Protein AF-A0A950ITC5-F1 (afdb_monomer_lite)

pLDDT: mean 96.27, std 3.44, range [71.81, 98.69]

Sequence (78 aa):
REWLETFPDKVIFGTDGYPFSESLGWEEATWIAAHNARLALGLALTGMWRDGELNHARATEIAQMVLHRNASKLYGIQ

Foldseek 3Di:
DVCCLPPLLAAPDDLPFQQPDPVGGSVNSSVVSVVVVLVVLVVVLVVCCVVVVDPPVSSVVSSCNHVPDSCCVVVVND

Structure (mmCIF, N/CA/C/O backbone):
data_AF-A0A950ITC5-F1
#
_entry.id   AF-A0A950ITC5-F1
#
loop_
_atom_site.group_PDB
_atom_site.id
_atom_site.type_symbol
_atom_site.label_atom_id
_atom_site.label_alt_id
_atom_site.label_comp_id
_atom_site.label_asym_id
_atom_site.label_entity_id
_atom_site.label_seq_id
_atom_site.pdbx_PDB_ins_code
_atom_site.Cartn_x
_atom_site.Cartn_y
_atom_site.Cartn_z
_atom_site.occupancy
_atom_site.B_iso_or_equiv
_atom_site.auth_seq_id
_atom_site.auth_comp_id
_atom_site.auth_asym_id
_atom_site.auth_atom_id
_atom_site.pdbx_PDB_model_num
ATOM 1 N N . ARG A 1 1 ? -9.221 8.451 -0.683 1.00 87.19 1 ARG A N 1
ATOM 2 C CA . ARG A 1 1 ? -9.884 8.204 0.617 1.00 87.19 1 ARG A CA 1
ATOM 3 C C . ARG A 1 1 ? -11.191 7.455 0.389 1.00 87.19 1 ARG A C 1
ATOM 5 O O . ARG A 1 1 ? -11.250 6.316 0.809 1.00 87.19 1 ARG A O 1
ATOM 12 N N . GLU A 1 2 ? -12.086 7.963 -0.463 1.00 91.88 2 GLU A N 1
ATOM 13 C CA . GLU A 1 2 ? -13.354 7.319 -0.879 1.00 91.88 2 GLU A CA 1
ATOM 14 C C . GLU A 1 2 ? -13.310 5.794 -1.118 1.00 91.88 2 GLU A C 1
ATOM 16 O O . GLU A 1 2 ? -14.148 5.060 -0.601 1.00 91.88 2 GLU A O 1
ATOM 21 N N . TRP A 1 3 ? -12.314 5.276 -1.847 1.00 92.25 3 TRP A N 1
ATOM 22 C CA . TRP A 1 3 ? -12.180 3.826 -2.065 1.00 92.25 3 TRP A CA 1
ATOM 23 C C . TRP A 1 3 ? -11.883 3.035 -0.782 1.00 92.25 3 TRP A C 1
ATOM 25 O O . TRP A 1 3 ? -12.360 1.915 -0.634 1.00 92.25 3 TRP A O 1
ATOM 35 N N . LEU A 1 4 ? -11.123 3.613 0.153 1.00 94.44 4 LEU A N 1
ATOM 36 C CA . LEU A 1 4 ? -10.831 3.010 1.460 1.00 94.44 4 LEU A CA 1
ATOM 37 C C . LEU A 1 4 ? -12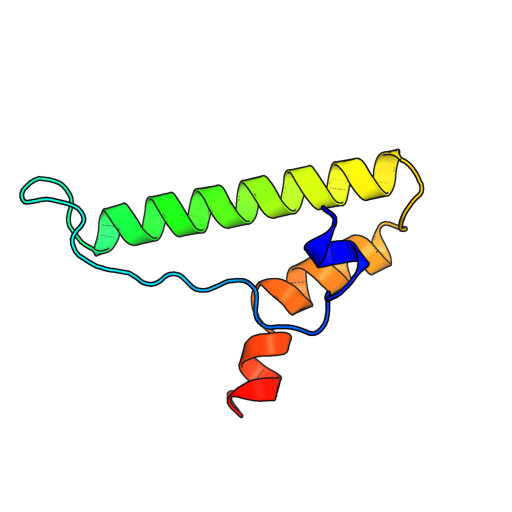.071 2.991 2.361 1.00 94.44 4 LEU A C 1
ATOM 39 O O . LEU A 1 4 ? -12.201 2.108 3.202 1.00 94.44 4 LEU A O 1
ATOM 43 N N . GLU A 1 5 ? -12.967 3.959 2.188 1.00 91.38 5 GLU A N 1
ATOM 44 C CA . GLU A 1 5 ? -14.226 4.056 2.932 1.00 91.38 5 GLU A CA 1
ATOM 45 C C . GLU A 1 5 ? -15.266 3.086 2.368 1.00 91.38 5 GLU A C 1
ATOM 47 O O . GLU A 1 5 ? -15.910 2.349 3.113 1.00 91.38 5 GLU A O 1
ATOM 52 N N . THR A 1 6 ? -15.394 3.059 1.042 1.00 93.81 6 THR A N 1
ATOM 53 C CA . THR A 1 6 ? -16.481 2.356 0.353 1.00 93.81 6 THR A CA 1
ATOM 54 C C . THR A 1 6 ? -16.152 0.892 0.078 1.00 93.81 6 THR A C 1
ATOM 56 O O . THR A 1 6 ? -17.013 0.024 0.203 1.00 93.81 6 THR A O 1
ATOM 59 N N . PHE A 1 7 ? -14.902 0.597 -0.286 1.00 95.19 7 PHE A N 1
ATOM 60 C CA . PHE A 1 7 ? -14.479 -0.716 -0.777 1.00 95.19 7 PHE A CA 1
ATOM 61 C C . PHE A 1 7 ? -13.170 -1.213 -0.137 1.00 95.19 7 PHE A C 1
ATOM 63 O O . PHE A 1 7 ? -12.272 -1.677 -0.850 1.00 95.19 7 PHE A O 1
ATOM 70 N N . PRO A 1 8 ? -13.028 -1.169 1.206 1.00 93.75 8 PRO A N 1
ATOM 71 C CA . PRO A 1 8 ? -11.798 -1.592 1.873 1.00 93.75 8 PRO A CA 1
ATOM 72 C C . PRO A 1 8 ? -11.477 -3.078 1.680 1.00 93.75 8 PRO A C 1
ATOM 74 O O . PRO A 1 8 ? -10.344 -3.478 1.921 1.00 93.75 8 PRO A O 1
ATOM 77 N N . ASP A 1 9 ? -12.446 -3.907 1.278 1.00 95.62 9 ASP A N 1
ATOM 78 C CA . ASP A 1 9 ? -12.322 -5.352 1.047 1.00 95.62 9 ASP A CA 1
ATOM 79 C C . ASP A 1 9 ? -11.852 -5.724 -0.371 1.00 95.62 9 ASP A C 1
ATOM 81 O O . ASP A 1 9 ? -11.629 -6.903 -0.655 1.00 95.62 9 ASP A O 1
ATOM 85 N N . LYS A 1 10 ? -11.708 -4.749 -1.276 1.00 96.50 10 LYS A N 1
ATOM 86 C CA . LYS A 1 10 ? -11.267 -4.992 -2.656 1.00 96.50 10 LYS A CA 1
ATOM 87 C C . LYS A 1 10 ? -9.749 -4.938 -2.785 1.00 96.50 10 LYS A C 1
ATOM 89 O O . LYS A 1 10 ? -9.042 -4.330 -1.980 1.00 96.50 10 LYS A O 1
ATOM 94 N N . VAL A 1 11 ? -9.234 -5.588 -3.826 1.00 95.69 11 VAL A N 1
ATOM 95 C CA . VAL A 1 11 ? -7.829 -5.448 -4.218 1.00 95.69 11 VAL A CA 1
ATOM 96 C C . VAL A 1 11 ? -7.680 -4.110 -4.931 1.00 95.69 11 VAL A C 1
ATOM 98 O O . VAL A 1 11 ? -8.167 -3.944 -6.044 1.00 95.69 11 VAL A O 1
ATOM 101 N N . ILE A 1 12 ? -7.037 -3.156 -4.261 1.00 93.88 12 ILE A N 1
ATOM 102 C CA . ILE A 1 12 ? -6.816 -1.792 -4.772 1.00 93.88 12 ILE A CA 1
ATOM 103 C C . ILE A 1 12 ? -5.331 -1.406 -4.805 1.00 93.88 12 ILE A C 1
ATOM 105 O O . ILE A 1 12 ? -4.990 -0.265 -5.101 1.00 93.88 12 ILE A O 1
ATOM 109 N N . PHE A 1 13 ? -4.444 -2.352 -4.486 1.00 95.94 13 PHE A N 1
ATOM 110 C CA . PHE A 1 13 ? -3.001 -2.208 -4.623 1.00 95.94 13 PHE A CA 1
ATOM 111 C C . PHE A 1 13 ? -2.458 -3.335 -5.501 1.00 95.94 13 PHE A C 1
ATOM 113 O O . PHE A 1 13 ? -2.751 -4.510 -5.282 1.00 95.94 13 PHE A O 1
ATOM 120 N N . GLY A 1 14 ? -1.640 -2.953 -6.472 1.00 94.81 14 GLY A N 1
ATOM 121 C CA . GLY A 1 14 ? -0.858 -3.825 -7.332 1.00 94.81 14 GLY A CA 1
ATOM 122 C C . GLY A 1 14 ? 0.318 -3.015 -7.860 1.00 94.81 14 GLY A C 1
ATOM 123 O O . GLY A 1 14 ? 0.191 -1.805 -8.045 1.00 94.81 14 GLY A O 1
ATOM 124 N N . THR A 1 15 ? 1.476 -3.650 -8.028 1.00 94.31 15 THR A N 1
ATOM 125 C CA . THR A 1 15 ? 2.665 -2.936 -8.508 1.00 94.31 15 THR A CA 1
ATOM 126 C C . THR A 1 15 ? 2.624 -2.680 -10.003 1.00 94.31 15 THR A C 1
ATOM 128 O O . THR A 1 15 ? 3.174 -1.670 -10.422 1.00 94.31 15 THR A O 1
ATOM 131 N N . ASP A 1 16 ? 2.010 -3.598 -10.762 1.00 93.81 16 ASP A N 1
ATOM 132 C CA . ASP A 1 16 ? 2.011 -3.620 -12.231 1.00 93.81 16 ASP A CA 1
ATOM 133 C C . ASP A 1 16 ? 3.384 -3.217 -12.792 1.00 93.81 16 ASP A C 1
ATOM 135 O O . ASP A 1 16 ? 3.535 -2.238 -13.510 1.00 93.81 16 ASP A O 1
ATOM 139 N N . GLY A 1 17 ? 4.428 -3.898 -12.312 1.00 95.38 17 GLY A N 1
ATOM 140 C CA . GLY A 1 17 ? 5.810 -3.501 -12.554 1.00 95.38 17 GLY A CA 1
ATOM 141 C C . GLY A 1 17 ? 6.243 -3.801 -13.984 1.00 95.38 17 GLY A C 1
ATOM 142 O O . GLY A 1 17 ? 6.231 -4.958 -14.401 1.00 95.38 17 GLY A O 1
ATOM 143 N N . TYR A 1 18 ? 6.678 -2.776 -14.711 1.00 95.19 18 TYR A N 1
ATOM 144 C CA . TYR A 1 18 ? 7.227 -2.879 -16.062 1.00 95.19 18 TYR A CA 1
ATOM 145 C C . TYR A 1 18 ? 8.345 -1.840 -16.267 1.00 95.19 18 TYR A C 1
ATOM 147 O O . TYR A 1 18 ? 8.444 -0.888 -15.486 1.00 95.19 18 TYR A O 1
ATOM 155 N N . PRO A 1 19 ? 9.207 -1.993 -17.292 1.00 97.06 19 PRO A N 1
ATOM 156 C CA . PRO A 1 19 ? 10.221 -0.991 -17.612 1.00 97.06 19 PRO A CA 1
ATOM 157 C C . PRO A 1 19 ? 9.553 0.323 -18.020 1.00 97.06 19 PRO A C 1
ATOM 159 O O . PRO A 1 19 ? 8.860 0.382 -19.035 1.00 97.06 19 PRO A O 1
ATOM 162 N N . PHE A 1 20 ? 9.740 1.377 -17.229 1.00 95.50 20 PHE A N 1
ATOM 163 C CA . PHE A 1 20 ? 9.068 2.653 -17.472 1.00 95.50 20 PHE A CA 1
ATOM 164 C C . PHE A 1 20 ? 9.679 3.403 -18.665 1.00 95.50 20 PHE A C 1
ATOM 166 O O . PHE A 1 20 ? 8.967 4.078 -19.409 1.00 95.50 20 PHE A O 1
ATOM 173 N N . SER A 1 21 ? 10.996 3.279 -18.856 1.00 96.62 21 SER A N 1
ATOM 174 C CA . SER A 1 21 ? 11.736 3.820 -20.002 1.00 96.62 21 SER A CA 1
ATOM 175 C C . SER A 1 21 ? 13.062 3.074 -20.205 1.00 96.62 21 SER A C 1
ATOM 177 O O . SER A 1 21 ? 13.450 2.253 -19.378 1.00 96.62 21 SER A O 1
ATOM 179 N N . GLU A 1 22 ? 13.809 3.396 -21.268 1.00 96.31 22 GLU A N 1
ATOM 180 C CA . GLU A 1 22 ? 15.171 2.865 -21.479 1.00 96.31 22 GLU A CA 1
ATOM 181 C C . GLU A 1 22 ? 16.138 3.203 -20.331 1.00 96.31 22 GLU A C 1
ATOM 183 O O . GLU A 1 22 ? 17.093 2.472 -20.084 1.00 96.31 22 GLU A O 1
ATOM 188 N N . SER A 1 23 ? 15.895 4.310 -19.626 1.00 96.44 23 SER A N 1
ATOM 189 C CA . SER A 1 23 ? 16.737 4.792 -18.527 1.00 96.44 23 SER A CA 1
ATOM 190 C C . SER A 1 23 ? 16.231 4.395 -17.138 1.00 96.44 23 SER A C 1
ATOM 192 O O . SER A 1 23 ? 16.914 4.671 -16.155 1.00 96.44 23 SER A O 1
ATOM 194 N N . LEU A 1 24 ? 15.023 3.833 -17.032 1.00 96.75 24 LEU A N 1
ATOM 195 C CA . LEU A 1 24 ? 14.400 3.459 -15.764 1.00 96.75 24 LEU A CA 1
ATOM 196 C C . LEU A 1 24 ? 13.791 2.060 -15.888 1.00 96.75 24 LEU A C 1
ATOM 198 O O . LEU A 1 24 ? 12.689 1.890 -16.423 1.00 96.75 24 LEU A O 1
ATOM 202 N N . GLY A 1 25 ? 14.542 1.079 -15.384 1.00 98.00 25 GLY A N 1
ATOM 203 C CA . GLY A 1 25 ? 14.178 -0.333 -15.380 1.00 98.00 25 GLY A CA 1
ATOM 204 C C . GLY A 1 25 ? 12.922 -0.624 -14.564 1.00 98.00 25 GLY A C 1
ATOM 205 O O . GLY A 1 25 ? 12.396 0.229 -13.838 1.00 98.00 25 GLY A O 1
ATOM 206 N N . TRP A 1 26 ? 12.412 -1.849 -14.702 1.00 97.06 26 TRP A N 1
ATOM 207 C CA . TRP A 1 26 ? 11.213 -2.258 -13.973 1.00 97.06 26 TRP A CA 1
ATOM 208 C C . TRP A 1 26 ? 11.487 -2.330 -12.469 1.00 97.06 26 TRP A C 1
ATOM 210 O O . TRP A 1 26 ? 10.581 -2.072 -11.681 1.00 97.06 26 TRP A O 1
ATOM 220 N N . GLU A 1 27 ? 12.721 -2.630 -12.068 1.00 97.38 27 GLU A N 1
ATOM 221 C CA . GLU A 1 27 ? 13.164 -2.729 -10.684 1.00 97.38 27 GLU A CA 1
ATOM 222 C C . GLU A 1 27 ? 12.998 -1.389 -9.956 1.00 97.38 27 GLU A C 1
ATOM 224 O O . GLU A 1 27 ? 12.260 -1.300 -8.968 1.00 97.38 27 GLU A O 1
ATOM 229 N N . GLU A 1 28 ? 13.634 -0.327 -10.461 1.00 97.69 28 GLU A N 1
ATOM 230 C CA . GLU A 1 28 ? 13.566 1.005 -9.865 1.00 97.69 28 GLU A CA 1
ATOM 231 C C . GLU A 1 28 ? 12.165 1.603 -9.988 1.00 97.69 28 GLU A C 1
ATOM 233 O O . GLU A 1 28 ? 11.651 2.153 -9.010 1.00 97.69 28 GLU A O 1
ATOM 238 N N . ALA A 1 29 ? 11.515 1.468 -11.150 1.00 97.50 29 ALA A N 1
ATOM 239 C CA . ALA A 1 29 ? 10.160 1.977 -11.352 1.00 97.50 29 ALA A CA 1
ATOM 240 C C . ALA A 1 29 ? 9.173 1.346 -10.358 1.00 97.50 29 ALA A C 1
ATOM 242 O O . ALA A 1 29 ? 8.424 2.056 -9.679 1.00 97.50 29 ALA A O 1
ATOM 243 N N . THR A 1 30 ? 9.224 0.019 -10.204 1.00 98.12 30 THR A N 1
ATOM 244 C CA . THR A 1 30 ? 8.384 -0.721 -9.255 1.00 98.12 30 THR A CA 1
ATOM 245 C C . THR A 1 30 ? 8.682 -0.316 -7.818 1.0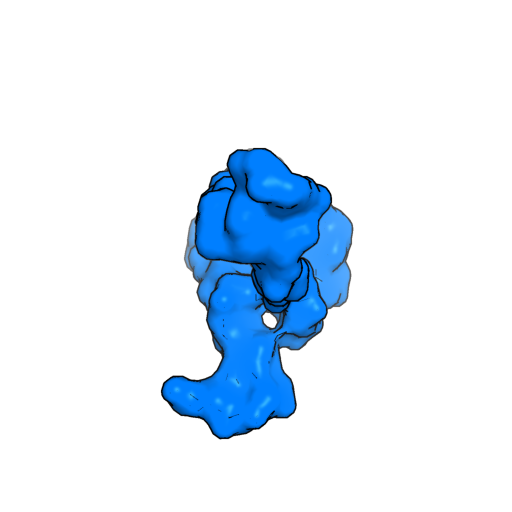0 98.12 30 THR A C 1
ATOM 247 O O . THR A 1 30 ? 7.755 -0.125 -7.028 1.00 98.12 30 THR A O 1
ATOM 250 N N . TRP A 1 31 ? 9.960 -0.160 -7.460 1.00 97.94 31 TRP A N 1
ATOM 251 C CA . TRP A 1 31 ? 10.345 0.257 -6.115 1.00 97.94 31 TRP A CA 1
ATOM 252 C C . TRP A 1 31 ? 9.801 1.650 -5.778 1.00 97.94 31 TRP A C 1
ATOM 254 O O . TRP A 1 31 ? 9.154 1.809 -4.739 1.00 97.94 31 TRP A O 1
ATOM 264 N N . ILE A 1 32 ? 9.986 2.630 -6.670 1.00 97.62 32 ILE A N 1
ATOM 265 C CA . ILE A 1 32 ? 9.493 4.005 -6.493 1.00 97.62 32 ILE A CA 1
ATOM 266 C C . ILE A 1 32 ? 7.967 4.003 -6.359 1.00 97.62 32 ILE A C 1
ATOM 268 O O . ILE A 1 32 ? 7.427 4.567 -5.404 1.00 97.62 32 ILE A O 1
ATOM 272 N N . ALA A 1 33 ? 7.263 3.341 -7.281 1.00 97.50 33 ALA A N 1
ATOM 273 C CA . ALA A 1 33 ? 5.804 3.289 -7.278 1.00 97.50 33 ALA A CA 1
ATOM 274 C C . ALA A 1 33 ? 5.263 2.633 -5.998 1.00 97.50 33 ALA A C 1
ATOM 276 O O . ALA A 1 33 ? 4.392 3.190 -5.326 1.00 97.50 33 ALA A O 1
ATOM 277 N N . ALA A 1 34 ? 5.820 1.487 -5.600 1.00 97.94 34 ALA A N 1
ATOM 278 C CA . ALA A 1 34 ? 5.394 0.773 -4.403 1.00 97.94 34 ALA A CA 1
ATOM 279 C C . ALA A 1 34 ? 5.749 1.526 -3.110 1.00 97.94 34 ALA A C 1
ATOM 281 O O . ALA A 1 34 ? 5.018 1.434 -2.121 1.00 97.94 34 ALA A O 1
ATOM 282 N N . HIS A 1 35 ? 6.864 2.260 -3.080 1.00 98.31 35 HIS A N 1
ATOM 283 C CA . HIS A 1 35 ? 7.213 3.133 -1.960 1.00 98.31 35 HIS A CA 1
ATOM 284 C C . HIS A 1 35 ? 6.198 4.275 -1.827 1.00 98.31 35 HIS A C 1
ATOM 286 O O . HIS A 1 35 ? 5.595 4.452 -0.765 1.00 98.31 35 HIS A O 1
ATOM 292 N N . ASN A 1 36 ? 5.939 4.983 -2.927 1.00 98.19 36 ASN A N 1
ATOM 293 C CA 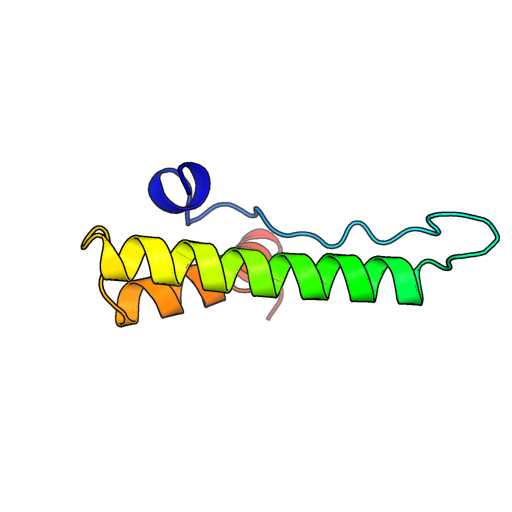. ASN A 1 36 ? 5.004 6.104 -2.964 1.00 98.19 36 ASN A CA 1
ATOM 294 C C . ASN A 1 36 ? 3.576 5.673 -2.614 1.00 98.19 36 ASN A C 1
ATOM 296 O O . ASN A 1 36 ? 2.904 6.360 -1.848 1.00 98.19 36 ASN A O 1
ATOM 300 N N . ALA A 1 37 ? 3.124 4.513 -3.098 1.00 97.56 37 ALA A N 1
ATOM 301 C CA . ALA A 1 37 ? 1.810 3.968 -2.765 1.00 97.56 37 ALA A CA 1
ATOM 302 C C . ALA A 1 37 ? 1.654 3.691 -1.259 1.00 97.56 37 ALA A C 1
ATOM 304 O O . ALA A 1 37 ? 0.639 4.059 -0.666 1.00 97.56 37 ALA A O 1
ATOM 305 N N . ARG A 1 38 ? 2.668 3.096 -0.609 1.00 98.19 38 ARG A N 1
ATOM 306 C CA . ARG A 1 38 ? 2.647 2.851 0.846 1.00 98.19 38 ARG A CA 1
ATOM 307 C C . ARG A 1 38 ? 2.646 4.153 1.644 1.00 98.19 38 ARG A C 1
ATOM 309 O O . ARG A 1 38 ? 1.898 4.264 2.614 1.00 98.19 38 ARG A O 1
ATOM 316 N N . LEU A 1 39 ? 3.437 5.142 1.222 1.00 98.69 39 LEU A N 1
ATOM 317 C CA . LEU A 1 39 ? 3.454 6.463 1.850 1.00 98.69 39 LEU A CA 1
ATOM 318 C C . LEU A 1 39 ? 2.095 7.164 1.711 1.00 98.69 39 LEU A C 1
ATOM 320 O O . LEU A 1 39 ? 1.544 7.638 2.703 1.00 98.69 39 LEU A O 1
ATOM 324 N N . ALA A 1 40 ? 1.524 7.180 0.505 1.00 98.12 40 ALA A N 1
ATOM 325 C CA . ALA A 1 40 ? 0.221 7.781 0.234 1.00 98.12 40 ALA A CA 1
ATOM 326 C C . ALA A 1 40 ? -0.902 7.111 1.040 1.00 98.12 40 ALA A C 1
ATOM 328 O O . ALA A 1 40 ? -1.748 7.803 1.606 1.00 98.12 40 ALA A O 1
ATOM 329 N N . LEU A 1 41 ? -0.881 5.778 1.157 1.00 98.00 41 LEU A N 1
ATOM 330 C CA . LEU A 1 41 ? -1.815 5.033 2.000 1.00 98.00 41 LEU A CA 1
ATOM 331 C C . LEU A 1 41 ? -1.679 5.430 3.476 1.00 98.00 41 LEU A C 1
ATOM 333 O O . LEU A 1 41 ? -2.685 5.705 4.128 1.00 98.00 41 LEU A O 1
ATOM 337 N N . GLY A 1 42 ? -0.449 5.517 3.992 1.00 98.12 42 GLY A N 1
ATOM 338 C CA . GLY A 1 42 ? -0.189 5.952 5.365 1.00 98.12 42 GLY A CA 1
ATOM 339 C C . GLY A 1 42 ? -0.691 7.371 5.644 1.00 98.12 42 GLY A C 1
ATOM 340 O O . GLY A 1 42 ? -1.348 7.604 6.660 1.00 98.12 42 GLY A O 1
ATOM 341 N N . LEU A 1 43 ? -0.453 8.307 4.721 1.00 98.50 43 LEU A N 1
ATOM 342 C CA . LEU A 1 43 ? -0.958 9.680 4.810 1.00 98.50 43 LEU A CA 1
ATOM 343 C C . LEU A 1 43 ? -2.490 9.724 4.795 1.00 98.50 43 LEU A C 1
ATOM 345 O O . LEU A 1 43 ? -3.086 10.392 5.640 1.00 98.50 43 LEU A O 1
ATOM 349 N N . ALA A 1 44 ? -3.127 8.986 3.882 1.00 98.12 44 ALA A N 1
ATOM 350 C CA . ALA A 1 44 ? -4.581 8.931 3.778 1.00 98.12 44 ALA A CA 1
ATOM 351 C C . ALA A 1 44 ? -5.216 8.388 5.064 1.00 98.12 44 ALA A C 1
ATOM 353 O O . ALA A 1 44 ? -6.075 9.048 5.639 1.00 98.12 44 ALA A O 1
ATOM 354 N N . LEU A 1 45 ? -4.751 7.237 5.558 1.00 98.19 45 LEU A N 1
ATOM 355 C CA . LEU A 1 45 ? -5.279 6.614 6.776 1.00 98.19 45 LEU A CA 1
ATOM 356 C C . LEU A 1 45 ? -5.030 7.468 8.025 1.00 98.19 45 LEU A C 1
ATOM 358 O O . LEU A 1 45 ? -5.885 7.533 8.906 1.00 98.19 45 LEU A O 1
ATOM 362 N N . THR A 1 46 ? -3.889 8.162 8.091 1.00 98.31 46 THR A N 1
ATOM 363 C CA . THR A 1 46 ? -3.607 9.119 9.173 1.00 98.31 46 THR A CA 1
ATOM 364 C C . THR A 1 46 ? -4.561 10.310 9.126 1.00 98.31 46 THR A C 1
ATOM 366 O O . THR A 1 46 ? -5.034 10.747 10.173 1.00 98.31 46 THR A O 1
ATOM 369 N N . GLY A 1 47 ? -4.857 10.828 7.930 1.00 98.19 47 GLY A N 1
ATOM 370 C CA . GLY A 1 47 ? -5.863 11.872 7.733 1.00 98.19 47 GLY A CA 1
ATOM 371 C C . GLY A 1 47 ? -7.240 11.425 8.218 1.00 98.19 47 GLY A C 1
ATOM 372 O O . GLY A 1 47 ? -7.817 12.075 9.077 1.00 98.19 47 GLY A O 1
ATOM 373 N N . MET A 1 48 ? -7.701 10.254 7.773 1.00 97.94 48 MET A N 1
ATOM 374 C CA . MET A 1 48 ? -8.990 9.679 8.186 1.00 97.94 48 MET A CA 1
ATOM 375 C C . MET A 1 48 ? -9.086 9.462 9.702 1.00 97.94 48 MET A C 1
ATOM 377 O O . MET A 1 48 ? -10.123 9.720 10.309 1.00 97.94 48 MET A O 1
ATOM 381 N N . TRP A 1 49 ? -7.996 9.024 10.340 1.00 97.94 49 TRP A N 1
ATOM 382 C CA . TRP A 1 49 ? -7.942 8.901 11.797 1.00 97.94 49 TRP A CA 1
ATOM 383 C C . TRP A 1 49 ? -8.070 10.255 12.507 1.00 97.94 49 TRP A C 1
ATOM 385 O O . TRP A 1 49 ? -8.817 10.369 13.477 1.00 97.94 49 TRP A O 1
ATOM 395 N N . ARG A 1 50 ? -7.366 11.285 12.023 1.00 97.81 50 ARG A N 1
ATOM 396 C CA . ARG A 1 50 ? -7.436 12.648 12.580 1.00 97.81 50 ARG A CA 1
ATOM 397 C C . ARG A 1 50 ? -8.800 13.296 12.378 1.00 97.81 50 ARG A C 1
ATOM 399 O O . ARG A 1 50 ? -9.251 14.013 13.265 1.00 97.81 50 ARG A O 1
ATOM 406 N N . ASP A 1 51 ? -9.449 12.999 11.259 1.00 97.88 51 ASP A N 1
ATOM 407 C CA . ASP A 1 51 ? -10.793 13.476 10.933 1.00 97.88 51 ASP A CA 1
ATOM 408 C C . ASP A 1 51 ? -11.886 12.713 11.714 1.00 97.88 51 ASP A C 1
ATOM 410 O O . ASP A 1 51 ? -13.060 13.069 11.656 1.00 97.88 51 ASP A O 1
ATOM 414 N N . GLY A 1 52 ? -11.515 11.679 12.481 1.00 96.88 52 GLY A N 1
ATOM 415 C CA . GLY A 1 52 ? -12.438 10.889 13.301 1.00 96.88 52 GLY A CA 1
ATOM 416 C C . GLY A 1 52 ? -13.269 9.870 12.515 1.00 96.88 52 GLY A C 1
ATOM 417 O O . GL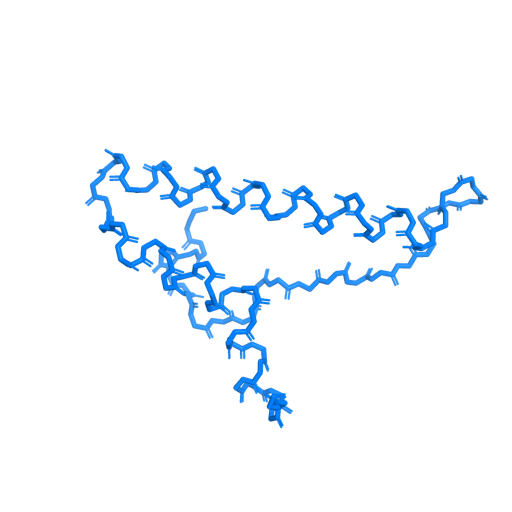Y A 1 52 ? -14.150 9.235 13.089 1.00 96.88 52 GLY A O 1
ATOM 418 N N . GLU A 1 53 ? -12.979 9.672 11.228 1.00 96.88 53 GLU A N 1
ATOM 419 C CA . GLU A 1 53 ? -13.681 8.722 10.352 1.00 96.88 53 GLU A CA 1
ATOM 420 C C . GLU A 1 53 ? -13.390 7.264 10.730 1.00 96.88 53 GLU A C 1
ATOM 422 O O . GLU A 1 53 ? -14.200 6.367 10.495 1.00 96.88 53 GLU A O 1
ATOM 427 N N . LEU A 1 54 ? -12.223 7.012 11.327 1.00 96.44 54 LEU A N 1
ATOM 428 C CA . LEU A 1 54 ? -11.820 5.703 11.827 1.00 96.44 54 LEU A CA 1
ATOM 429 C C . LEU A 1 54 ? -10.889 5.830 13.037 1.00 96.44 54 LEU A C 1
ATOM 431 O O . LEU A 1 54 ? -10.278 6.867 13.274 1.00 96.44 54 LEU A O 1
ATOM 435 N N . ASN A 1 55 ? -10.752 4.753 13.812 1.00 97.88 55 ASN A N 1
ATOM 436 C CA . ASN A 1 55 ? -9.771 4.680 14.896 1.00 97.88 55 ASN A CA 1
ATOM 437 C C . ASN A 1 55 ? -8.441 4.063 14.415 1.00 97.88 55 ASN A C 1
ATOM 439 O O . ASN A 1 55 ? -8.367 3.445 13.353 1.00 97.88 55 ASN A O 1
ATOM 443 N N . HIS A 1 56 ? -7.385 4.183 15.225 1.00 97.25 56 HIS A N 1
ATOM 444 C CA . HIS A 1 56 ? -6.050 3.670 14.890 1.00 97.25 56 HIS A CA 1
ATOM 445 C C . HIS A 1 56 ? -6.027 2.160 14.573 1.00 97.25 56 HIS A C 1
ATOM 447 O O . HIS A 1 56 ? -5.313 1.715 13.670 1.00 97.25 56 HIS A O 1
ATOM 453 N N . ALA A 1 57 ? -6.813 1.355 15.298 1.00 98.25 57 ALA A N 1
ATOM 454 C CA . ALA A 1 57 ? -6.891 -0.086 15.059 1.00 98.25 57 ALA A CA 1
ATOM 455 C C . ALA A 1 57 ? -7.459 -0.381 13.663 1.00 98.25 57 ALA A C 1
ATOM 457 O O . ALA A 1 57 ? -6.872 -1.157 12.909 1.00 98.25 57 ALA A O 1
ATOM 458 N N . ARG A 1 58 ? -8.535 0.314 13.276 1.00 97.62 58 ARG A N 1
ATOM 459 C CA . ARG A 1 58 ? -9.138 0.193 11.948 1.00 97.62 58 ARG A CA 1
ATOM 460 C C . ARG A 1 58 ? -8.225 0.733 10.844 1.00 97.62 58 ARG A C 1
ATOM 462 O O . ARG A 1 58 ? -8.161 0.124 9.782 1.00 97.62 58 ARG A O 1
ATOM 469 N N . ALA A 1 59 ? -7.471 1.808 11.095 1.00 98.12 59 ALA A N 1
ATOM 470 C CA . ALA A 1 59 ? -6.455 2.308 10.159 1.00 98.12 59 ALA A CA 1
ATOM 471 C C . ALA A 1 59 ? -5.425 1.215 9.830 1.00 98.12 59 ALA A C 1
ATOM 473 O O . ALA A 1 59 ? -5.149 0.920 8.669 1.00 98.12 59 ALA A O 1
ATOM 474 N N . THR A 1 60 ? -4.897 0.578 10.877 1.00 98.12 60 THR A N 1
ATOM 475 C CA . THR A 1 60 ? -3.895 -0.489 10.763 1.00 98.12 60 THR A CA 1
ATOM 476 C C . THR A 1 60 ? -4.458 -1.702 10.025 1.00 98.12 60 THR A C 1
ATOM 478 O O . THR A 1 60 ? -3.791 -2.280 9.167 1.00 98.12 60 THR A O 1
ATOM 481 N N . GLU A 1 61 ? -5.701 -2.076 10.326 1.00 98.06 61 GLU A N 1
ATOM 482 C CA . GLU A 1 61 ? -6.387 -3.174 9.653 1.00 98.06 61 GLU A CA 1
ATOM 483 C C . GLU A 1 61 ? -6.552 -2.905 8.152 1.00 98.06 61 GLU A C 1
ATOM 485 O O . GLU A 1 61 ? -6.183 -3.759 7.346 1.00 98.06 61 GLU A O 1
ATOM 490 N N . ILE A 1 62 ? -7.027 -1.714 7.764 1.00 98.00 62 ILE A N 1
ATOM 491 C CA . ILE A 1 62 ? -7.180 -1.340 6.350 1.00 98.00 62 ILE A CA 1
ATOM 492 C C . ILE A 1 62 ? -5.822 -1.346 5.641 1.00 98.00 62 ILE A C 1
ATOM 494 O O . ILE A 1 62 ? -5.726 -1.861 4.529 1.00 98.00 62 ILE A O 1
ATOM 498 N N . ALA A 1 63 ? -4.750 -0.862 6.278 1.00 98.06 63 ALA A N 1
ATOM 499 C CA . ALA A 1 63 ? -3.410 -0.925 5.692 1.00 98.06 63 ALA A CA 1
ATOM 500 C C . ALA A 1 63 ? -2.986 -2.370 5.369 1.00 98.06 63 ALA A C 1
ATOM 502 O O . ALA A 1 63 ? -2.481 -2.647 4.280 1.00 98.06 63 ALA A O 1
ATOM 503 N N . GLN A 1 64 ? -3.236 -3.308 6.288 1.00 97.62 64 GLN A N 1
ATOM 504 C CA . GLN A 1 64 ? -2.947 -4.732 6.088 1.00 97.62 64 GLN A CA 1
ATOM 505 C C . GLN A 1 64 ? -3.852 -5.370 5.027 1.00 97.62 64 GLN A C 1
ATOM 507 O O . GLN A 1 64 ? -3.394 -6.220 4.261 1.00 97.62 64 GLN A O 1
ATOM 512 N N . MET A 1 65 ? -5.127 -4.976 4.972 1.00 97.81 65 MET A N 1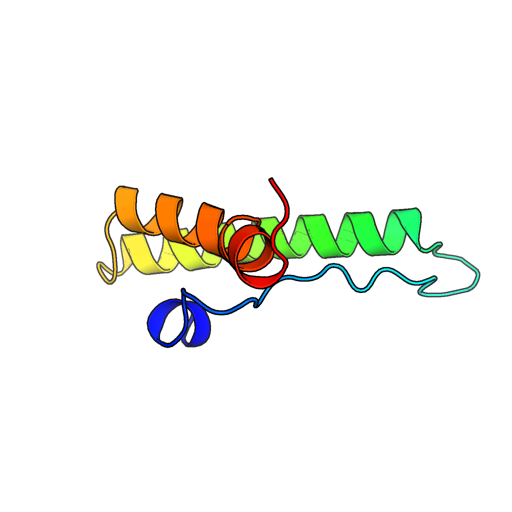
ATOM 513 C CA . MET A 1 65 ? -6.075 -5.416 3.946 1.00 97.81 65 MET A CA 1
ATOM 514 C C . MET A 1 65 ? -5.615 -5.006 2.549 1.00 97.81 65 MET A C 1
ATOM 516 O O . MET A 1 65 ? -5.456 -5.869 1.686 1.00 97.81 65 MET A O 1
ATOM 520 N N . VAL A 1 66 ? -5.330 -3.716 2.367 1.00 97.62 66 VAL A N 1
ATOM 521 C CA . VAL A 1 66 ? -4.930 -3.128 1.085 1.00 97.62 66 VAL A CA 1
ATOM 522 C C . VAL A 1 66 ? -3.605 -3.697 0.593 1.00 97.62 66 VAL A C 1
ATOM 524 O O . VAL A 1 66 ? -3.504 -4.069 -0.571 1.00 97.62 66 VAL A O 1
ATOM 527 N N . LEU A 1 67 ? -2.593 -3.791 1.459 1.00 97.06 67 LEU A N 1
ATOM 528 C CA . LEU A 1 67 ? -1.245 -4.186 1.038 1.00 97.06 67 LEU A CA 1
ATOM 529 C C . LEU A 1 67 ? -1.040 -5.700 0.924 1.00 97.06 67 LEU A C 1
ATOM 531 O O . LEU A 1 67 ? -0.028 -6.119 0.365 1.00 97.06 67 LEU A O 1
ATOM 535 N N . HIS A 1 68 ? -1.937 -6.520 1.479 1.00 95.81 68 HIS A N 1
ATOM 536 C CA . HIS A 1 68 ? -1.728 -7.967 1.509 1.00 95.81 68 HIS A CA 1
ATOM 537 C C . HIS A 1 68 ? -3.023 -8.781 1.604 1.00 95.81 68 HIS A C 1
ATOM 539 O O . HIS A 1 68 ? -3.331 -9.543 0.690 1.00 95.81 68 HIS A O 1
ATOM 545 N N . ARG A 1 69 ? -3.807 -8.640 2.685 1.00 97.38 69 ARG A N 1
ATOM 546 C CA . ARG A 1 69 ? -4.833 -9.647 3.033 1.00 97.38 69 ARG A CA 1
ATOM 547 C C . ARG A 1 69 ? -5.935 -9.795 1.983 1.00 97.38 69 ARG A C 1
ATOM 549 O O . ARG A 1 69 ? -6.395 -10.914 1.774 1.00 97.38 69 ARG A O 1
ATOM 556 N N . ASN A 1 70 ? -6.353 -8.713 1.321 1.00 97.12 70 ASN A N 1
ATOM 557 C CA . ASN A 1 70 ? -7.385 -8.798 0.282 1.00 97.12 70 ASN A CA 1
ATOM 558 C C . ASN A 1 70 ? -6.891 -9.609 -0.922 1.00 97.12 70 ASN A C 1
ATOM 560 O O . ASN A 1 70 ? -7.617 -10.467 -1.419 1.00 97.12 70 ASN A O 1
ATOM 564 N N . ALA A 1 71 ? -5.646 -9.375 -1.351 1.00 96.88 71 ALA A N 1
ATOM 565 C CA . ALA A 1 71 ? -5.028 -10.107 -2.452 1.00 96.88 71 ALA A CA 1
ATOM 566 C C . ALA A 1 71 ? -4.796 -11.575 -2.075 1.00 96.88 71 ALA A C 1
ATOM 568 O O . ALA A 1 71 ? -5.222 -12.460 -2.810 1.00 96.88 71 ALA A O 1
ATOM 569 N N . SER A 1 72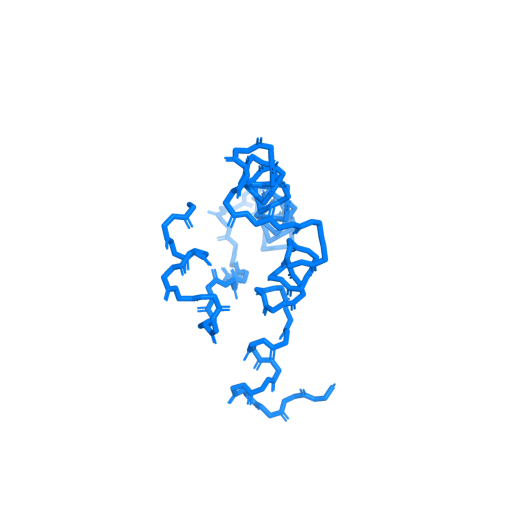 ? -4.219 -11.840 -0.899 1.00 96.81 72 SER A N 1
ATOM 570 C CA . SER A 1 72 ? -4.017 -13.200 -0.382 1.00 96.81 72 SER A CA 1
ATOM 571 C C . SER A 1 72 ? -5.324 -13.995 -0.339 1.00 96.81 72 SER A C 1
ATOM 573 O O . SER A 1 72 ? -5.384 -15.124 -0.820 1.00 96.81 72 SER A O 1
ATOM 575 N N . LYS A 1 73 ? -6.408 -13.380 0.156 1.00 96.75 73 LYS A N 1
ATOM 576 C CA . LYS A 1 73 ? -7.738 -14.000 0.210 1.00 96.75 73 LYS A CA 1
ATOM 577 C C . LYS A 1 73 ? -8.323 -14.261 -1.178 1.00 96.75 73 LYS A C 1
ATOM 579 O O . LYS A 1 73 ? -8.885 -15.330 -1.392 1.00 96.75 73 LYS A O 1
ATOM 584 N N . LEU A 1 74 ? -8.237 -13.293 -2.093 1.00 96.62 74 LEU A N 1
ATOM 585 C CA . LEU A 1 74 ? -8.806 -13.417 -3.438 1.00 96.62 74 LEU A CA 1
ATOM 586 C C . LEU A 1 74 ? -8.064 -14.465 -4.278 1.00 96.62 74 LEU A C 1
ATOM 588 O O . LEU A 1 74 ? -8.701 -15.240 -4.984 1.00 96.62 74 LEU A O 1
ATOM 592 N N . TYR A 1 75 ? -6.733 -14.481 -4.197 1.00 96.12 75 TYR A N 1
ATOM 593 C CA . TYR A 1 75 ? -5.875 -15.329 -5.026 1.00 96.12 75 TYR A CA 1
ATOM 594 C C . TYR A 1 75 ? -5.493 -16.664 -4.368 1.00 96.12 75 TYR A C 1
ATOM 596 O O . TYR A 1 75 ? -4.864 -17.494 -5.016 1.00 96.12 75 TYR A O 1
ATOM 604 N N . GLY A 1 76 ? -5.867 -16.894 -3.105 1.00 96.62 76 GLY A N 1
ATOM 605 C CA . GLY A 1 76 ? -5.576 -18.142 -2.392 1.00 96.62 76 GLY A CA 1
ATOM 606 C C . GLY A 1 76 ? -4.099 -18.323 -2.026 1.00 96.62 76 GLY A C 1
ATOM 607 O O . GLY A 1 76 ? -3.610 -19.450 -2.011 1.00 96.62 76 GLY A O 1
ATOM 608 N N . ILE A 1 77 ? -3.387 -17.228 -1.751 1.00 90.94 77 ILE A N 1
ATOM 609 C CA . ILE A 1 77 ? -1.951 -17.225 -1.428 1.00 90.94 77 ILE A CA 1
ATOM 610 C C . ILE A 1 77 ? -1.797 -17.102 0.097 1.00 90.94 77 ILE A C 1
ATOM 612 O O . ILE A 1 77 ? -2.437 -16.235 0.694 1.00 90.94 77 ILE A O 1
ATOM 616 N N . GLN A 1 78 ? -1.003 -17.987 0.719 1.00 71.81 78 GLN A N 1
ATOM 617 C CA . GLN A 1 78 ? -0.719 -17.992 2.166 1.00 71.81 78 GLN A CA 1
ATOM 618 C C . GLN A 1 78 ? 0.524 -17.175 2.511 1.00 71.81 78 GLN A C 1
ATOM 620 O O . GLN A 1 78 ? 1.540 -17.330 1.798 1.00 71.81 78 GLN A O 1
#

Radius of gyration: 14.29 Å; chains: 1; bounding box: 33×32×36 Å

Secondary structure (DSSP, 8-state):
-HHHHH-TTS----------BTTB-HHHHHHHHHHHHHHHHHHHHHHHHHTTSS-HHHHHHHHHIIIIIHHHHHHT--